Protein AF-A0A7R9MSW9-F1 (afdb_monomer)

InterPro domains:
  IPR004240 Nonaspanin (TM9SF) [PF02990] (6-123)
  IPR004240 Nonaspanin (TM9SF) [PTHR10766] (3-123)

Foldseek 3Di:
DDDDDDDDPVCVVVVHDADDPQDDDDPPDDDDKFFRDKDWDAPVVLVVLLVQQVVQHKDWDDDPNDIDIDTQWYADPVVRWTWGQQEWEWDWDDDDRDTDDIYTDGDDIDTRDHRDMGTHIYD

Organism: NCBI:txid334625

Solvent-accessible surface area (backbone atoms only — not comparable to full-atom values): 7652 Å² total; per-residue (Å²): 133,88,80,77,82,75,81,48,78,65,34,72,73,70,77,49,84,89,72,86,84,64,73,89,81,56,91,97,56,90,58,68,84,38,77,62,52,73,47,72,22,46,73,68,56,44,51,53,51,48,49,37,29,75,69,67,38,66,49,78,48,69,61,95,88,43,78,42,67,46,65,51,34,42,68,44,81,90,79,72,44,47,28,32,48,32,30,42,39,57,51,74,41,68,61,94,95,39,81,76,45,73,46,72,45,78,37,63,78,44,75,73,52,86,74,40,75,45,64,31,32,36,55

Mean predicted aligned error: 7.53 Å

Nearest PDB structures (foldseek):
  1yfb-assembly1_A  TM=3.339E-01  e=9.941E+00  Bacillus subtilis
  5k94-assembly2_B  TM=2.962E-01  e=9.941E+00  Escherichia coli O157:H7

Secondary structure (DSSP, 8-state):
--------HHHHHHT--PPP------TT----SEEEEEEE--HHHHHHHHHHHHTT-EEEEEETTEEEEEE-EEEETTTTEEEEEEEEEEEEEEETTEEEEEEEEEEEEEE--TT-EEEEEE-

pLDDT: mean 86.51, std 15.63, range [33.19, 97.69]

Structure (mmCIF, N/CA/C/O backbone):
data_AF-A0A7R9MSW9-F1
#
_entry.id   AF-A0A7R9MSW9-F1
#
loop_
_atom_site.group_PDB
_atom_site.id
_atom_site.type_symbol
_atom_site.label_atom_id
_atom_site.label_alt_id
_atom_site.label_comp_id
_atom_site.label_asym_id
_atom_site.label_entity_id
_atom_site.label_seq_id
_atom_site.pdbx_PDB_ins_code
_atom_site.Cartn_x
_atom_site.Cartn_y
_atom_site.Cartn_z
_atom_site.occupancy
_atom_site.B_iso_or_equiv
_atom_site.auth_seq_id
_atom_site.auth_comp_id
_atom_site.auth_asym_id
_atom_site.auth_atom_id
_atom_site.pdbx_PDB_model_num
ATOM 1 N N . GLY A 1 1 ? 5.118 -28.487 -1.079 1.00 33.19 1 GLY A N 1
ATOM 2 C CA . GLY A 1 1 ? 6.528 -28.590 -0.671 1.00 33.19 1 GLY A CA 1
ATOM 3 C C . GLY A 1 1 ? 6.976 -27.193 -0.354 1.00 33.19 1 GLY A C 1
ATOM 4 O O . GLY A 1 1 ? 6.828 -26.341 -1.216 1.00 33.19 1 GLY A O 1
ATOM 5 N N . ILE A 1 2 ? 7.362 -26.937 0.889 1.00 37.25 2 ILE A N 1
ATOM 6 C CA . ILE A 1 2 ? 7.691 -25.593 1.362 1.00 37.25 2 ILE A CA 1
ATOM 7 C C . ILE A 1 2 ? 9.124 -25.327 0.898 1.00 37.25 2 ILE A C 1
ATOM 9 O O . ILE A 1 2 ? 10.046 -26.024 1.316 1.00 37.25 2 ILE A O 1
ATOM 13 N N . SER A 1 3 ? 9.284 -24.417 -0.059 1.00 35.69 3 SER A N 1
ATOM 14 C CA . SER A 1 3 ? 10.600 -23.978 -0.515 1.00 35.69 3 SER A CA 1
ATOM 15 C C . SER A 1 3 ? 11.166 -23.071 0.567 1.00 35.69 3 SER A C 1
ATOM 17 O O . SER A 1 3 ? 10.627 -21.996 0.804 1.00 35.69 3 SER A O 1
ATOM 19 N N . HIS A 1 4 ? 12.202 -23.531 1.258 1.00 40.31 4 HIS A N 1
ATOM 20 C CA . HIS A 1 4 ? 12.918 -22.725 2.237 1.00 40.31 4 HIS A CA 1
ATOM 21 C C . HIS A 1 4 ? 13.703 -21.638 1.495 1.00 40.31 4 HIS A C 1
ATOM 23 O O . HIS A 1 4 ? 14.590 -21.956 0.700 1.00 40.31 4 HIS A O 1
ATOM 29 N N . TYR A 1 5 ? 13.339 -20.376 1.728 1.00 52.81 5 TYR A N 1
ATOM 30 C CA . TYR A 1 5 ? 14.139 -19.211 1.358 1.00 52.81 5 TYR A CA 1
ATOM 31 C C . TYR A 1 5 ? 15.498 -19.341 2.057 1.00 52.81 5 TYR A C 1
ATOM 33 O O . TYR A 1 5 ? 15.555 -19.622 3.254 1.00 52.81 5 TYR A O 1
ATOM 41 N N . HIS A 1 6 ? 16.586 -19.276 1.293 1.00 49.53 6 HIS A N 1
ATOM 42 C CA . HIS A 1 6 ? 17.932 -19.341 1.848 1.00 49.53 6 HIS A CA 1
ATOM 43 C C . HIS A 1 6 ? 18.411 -17.905 1.997 1.00 49.53 6 HIS A C 1
ATOM 45 O O . HIS A 1 6 ? 18.717 -17.265 0.992 1.00 49.53 6 HIS A O 1
ATOM 51 N N . GLU A 1 7 ? 18.451 -17.423 3.238 1.00 51.66 7 GLU A N 1
ATOM 52 C CA . GLU A 1 7 ? 19.126 -16.178 3.591 1.00 51.66 7 GLU A CA 1
ATOM 53 C C . GLU A 1 7 ? 20.534 -16.182 2.979 1.00 51.66 7 GLU A C 1
ATOM 55 O O . GLU A 1 7 ? 21.317 -17.132 3.116 1.00 51.66 7 GLU A O 1
ATOM 60 N N . THR A 1 8 ? 20.864 -15.121 2.260 1.00 58.31 8 THR A N 1
ATOM 61 C CA . THR A 1 8 ? 22.216 -14.873 1.784 1.00 58.31 8 THR A CA 1
ATOM 62 C C . THR A 1 8 ? 23.090 -14.423 2.958 1.00 58.31 8 THR A C 1
ATOM 64 O O . THR A 1 8 ? 22.636 -13.782 3.903 1.00 58.31 8 THR A O 1
ATOM 67 N N . LEU A 1 9 ? 24.395 -14.715 2.902 1.00 56.22 9 LEU A N 1
ATOM 68 C CA . LEU A 1 9 ? 25.352 -14.336 3.956 1.00 56.22 9 LEU A CA 1
ATOM 69 C C . LEU A 1 9 ? 25.354 -12.816 4.250 1.00 56.22 9 LEU A C 1
ATOM 71 O O . LEU A 1 9 ? 25.740 -12.401 5.338 1.00 56.22 9 LEU A O 1
ATOM 75 N N . GLY A 1 10 ? 24.925 -11.990 3.288 1.00 55.53 10 GLY A N 1
ATOM 76 C CA . GLY A 1 10 ? 24.754 -10.546 3.456 1.00 55.53 10 GLY A CA 1
ATOM 77 C C . GLY A 1 10 ? 23.557 -10.163 4.335 1.00 55.53 10 GLY A C 1
ATOM 78 O O . GLY A 1 10 ? 23.715 -9.306 5.203 1.00 55.53 10 GLY A O 1
ATOM 79 N N . GLU A 1 11 ? 22.410 -10.832 4.176 1.00 53.91 11 GLU A N 1
ATOM 80 C CA . GLU A 1 11 ? 21.190 -10.633 4.987 1.00 53.91 11 GLU A CA 1
ATOM 81 C C . GLU A 1 11 ? 21.444 -10.989 6.461 1.00 53.91 11 GLU A C 1
ATOM 83 O O . GLU A 1 11 ? 21.182 -10.189 7.365 1.00 53.91 11 GLU A O 1
ATOM 88 N N . ALA A 1 12 ? 22.103 -12.131 6.696 1.00 54.41 12 ALA A N 1
ATOM 89 C CA . ALA A 1 12 ? 22.467 -12.603 8.034 1.00 54.41 12 ALA A CA 1
ATOM 90 C C . ALA A 1 12 ? 23.440 -11.664 8.778 1.00 54.41 12 ALA A C 1
ATOM 92 O O . ALA A 1 12 ? 23.403 -11.572 10.005 1.00 54.41 12 ALA A O 1
ATOM 93 N N . LEU A 1 13 ? 24.318 -10.956 8.056 1.00 51.47 13 LEU A N 1
ATOM 94 C CA . LEU A 1 13 ? 25.278 -10.013 8.646 1.00 51.47 13 LEU A CA 1
ATOM 95 C C . LEU A 1 13 ? 24.697 -8.608 8.859 1.00 51.47 13 LEU A C 1
ATOM 97 O O . LEU A 1 13 ? 25.176 -7.887 9.734 1.00 51.47 13 LEU A O 1
ATOM 101 N N . GLN A 1 14 ? 23.685 -8.214 8.081 1.00 54.22 14 GLN A N 1
ATOM 102 C CA . GLN A 1 14 ? 22.989 -6.933 8.243 1.00 54.22 14 GLN A CA 1
ATOM 103 C C . GLN A 1 14 ? 21.837 -7.003 9.255 1.00 54.22 14 GLN A C 1
ATOM 105 O O . GLN A 1 14 ? 21.395 -5.958 9.730 1.00 54.22 14 GLN A O 1
ATOM 110 N N . GLY A 1 15 ? 21.384 -8.210 9.617 1.00 52.84 15 GLY A N 1
ATOM 111 C CA . GLY A 1 15 ? 20.227 -8.407 10.493 1.00 52.84 15 GLY A CA 1
ATOM 112 C C . GLY A 1 15 ? 18.912 -8.025 9.812 1.00 52.84 15 GLY A C 1
ATOM 113 O O . GLY A 1 15 ? 17.996 -7.554 10.483 1.00 52.84 15 GLY A O 1
ATOM 114 N N . VAL A 1 16 ? 18.848 -8.170 8.486 1.00 57.31 16 VAL A N 1
ATOM 115 C CA . VAL A 1 16 ? 17.685 -7.831 7.660 1.00 57.31 16 VAL A CA 1
ATOM 116 C C . VAL A 1 16 ? 17.220 -9.100 6.958 1.00 57.31 16 VAL A C 1
ATOM 118 O O . VAL A 1 16 ? 17.991 -9.700 6.217 1.00 57.31 16 VAL A O 1
ATOM 121 N N . GLU A 1 17 ? 15.969 -9.492 7.184 1.00 62.62 17 GLU A N 1
ATOM 122 C CA . GLU A 1 17 ? 15.289 -10.559 6.445 1.00 62.62 17 GLU A CA 1
ATOM 123 C C . GLU A 1 17 ? 14.453 -9.903 5.336 1.00 62.62 17 GLU A C 1
ATOM 125 O O . GLU A 1 17 ? 13.553 -9.105 5.621 1.00 62.62 17 GLU A O 1
ATOM 130 N N . LEU A 1 18 ? 14.797 -10.150 4.066 1.00 63.97 18 LEU A N 1
ATOM 131 C CA . LEU A 1 18 ? 14.007 -9.659 2.938 1.00 63.97 18 LEU A CA 1
ATOM 132 C C . LEU A 1 18 ? 12.821 -10.593 2.706 1.00 63.97 18 LEU A C 1
ATOM 134 O O . LEU A 1 18 ? 12.983 -11.767 2.385 1.00 63.97 18 LEU A O 1
ATOM 138 N N . GLU A 1 19 ? 11.622 -10.035 2.818 1.00 72.12 19 GLU A N 1
ATOM 139 C CA . GLU A 1 19 ? 10.375 -10.747 2.569 1.00 72.12 19 GLU A CA 1
ATOM 140 C C . GLU A 1 19 ? 9.828 -10.439 1.176 1.00 72.12 19 GLU A C 1
ATOM 142 O O . GLU A 1 19 ? 9.905 -9.309 0.676 1.00 72.12 19 GLU A O 1
ATOM 147 N N . PHE A 1 20 ? 9.227 -11.446 0.542 1.00 77.81 20 PHE A N 1
ATOM 148 C CA . PHE A 1 20 ? 8.601 -11.255 -0.760 1.00 77.81 20 PHE A CA 1
ATOM 149 C C . PHE A 1 20 ? 7.374 -10.343 -0.627 1.00 77.81 20 PHE A C 1
ATOM 151 O O . PHE A 1 20 ? 6.420 -10.659 0.081 1.00 77.81 20 PHE A O 1
ATOM 158 N N . SER A 1 21 ? 7.367 -9.222 -1.353 1.00 78.44 21 SER A N 1
ATOM 159 C CA . SER A 1 21 ? 6.325 -8.188 -1.237 1.00 78.44 21 SER A CA 1
ATOM 160 C C . SER A 1 21 ? 4.930 -8.638 -1.692 1.00 78.44 21 SER A C 1
ATOM 162 O O . SER A 1 21 ? 3.938 -7.980 -1.379 1.00 78.44 21 SER A O 1
ATOM 164 N N . GLY A 1 22 ? 4.837 -9.732 -2.457 1.00 82.50 22 GLY A N 1
ATOM 165 C CA . GLY A 1 22 ? 3.595 -10.187 -3.086 1.00 82.50 22 GLY A CA 1
ATOM 166 C C . GLY A 1 22 ? 3.244 -9.444 -4.379 1.00 82.50 22 GLY A C 1
ATOM 167 O O . GLY A 1 22 ? 2.255 -9.793 -5.022 1.00 82.50 22 GLY A O 1
ATOM 168 N N . LEU A 1 23 ? 4.037 -8.442 -4.775 1.00 85.81 23 LEU A N 1
ATOM 169 C CA . LEU A 1 23 ? 3.827 -7.671 -6.000 1.00 85.81 23 LEU A CA 1
ATOM 170 C C . LEU A 1 23 ? 4.447 -8.407 -7.189 1.00 85.81 23 LEU A C 1
ATOM 172 O O . LEU A 1 23 ? 5.646 -8.682 -7.198 1.00 85.81 23 LEU A O 1
ATOM 176 N N . ASN A 1 24 ? 3.642 -8.700 -8.209 1.00 85.62 24 ASN A N 1
ATOM 177 C CA . ASN A 1 24 ? 4.134 -9.289 -9.450 1.00 85.62 24 ASN A CA 1
ATOM 178 C C . ASN A 1 24 ? 4.414 -8.176 -10.465 1.00 85.62 24 ASN A C 1
ATOM 180 O O . ASN A 1 24 ? 3.486 -7.671 -11.104 1.00 85.62 24 ASN A O 1
ATOM 184 N N . ILE A 1 25 ? 5.676 -7.759 -10.559 1.00 85.81 25 ILE A N 1
ATOM 185 C CA . ILE A 1 25 ? 6.120 -6.663 -11.425 1.00 85.81 25 ILE A CA 1
ATOM 186 C C . ILE A 1 25 ? 7.070 -7.228 -12.481 1.00 85.81 25 ILE A C 1
ATOM 188 O O . ILE A 1 25 ? 8.192 -7.623 -12.169 1.00 85.81 25 ILE A O 1
ATOM 192 N N . ASP A 1 26 ? 6.621 -7.229 -13.735 1.00 85.88 26 ASP A N 1
ATOM 193 C CA . ASP A 1 26 ? 7.426 -7.644 -14.882 1.00 85.88 26 ASP A CA 1
ATOM 194 C C . ASP A 1 26 ? 8.067 -6.426 -15.569 1.00 85.88 26 ASP A C 1
ATOM 196 O O . ASP A 1 26 ? 7.432 -5.393 -15.796 1.00 85.88 26 ASP A O 1
ATOM 200 N N . PHE A 1 27 ? 9.345 -6.537 -15.946 1.00 81.69 27 PHE A N 1
ATOM 201 C CA . PHE A 1 27 ? 10.075 -5.427 -16.562 1.00 81.69 27 PHE A CA 1
ATOM 202 C C . PHE A 1 27 ? 9.420 -4.974 -17.877 1.00 81.69 27 PHE A C 1
ATOM 204 O O . PHE A 1 27 ? 9.238 -5.770 -18.799 1.00 81.69 27 PHE A O 1
ATOM 211 N N . LYS A 1 28 ? 9.127 -3.667 -17.979 1.00 82.25 28 LYS A N 1
ATOM 212 C CA . LYS A 1 28 ? 8.436 -3.015 -19.113 1.00 82.25 28 LYS A CA 1
ATOM 213 C C . LYS A 1 28 ? 7.001 -3.498 -19.361 1.00 82.25 28 LYS A C 1
ATOM 215 O O . LYS A 1 28 ? 6.439 -3.186 -20.413 1.00 82.25 28 LYS A O 1
ATOM 220 N N . ALA A 1 29 ? 6.402 -4.231 -18.428 1.00 86.50 29 ALA A N 1
ATOM 221 C CA . ALA A 1 29 ? 4.993 -4.581 -18.490 1.00 86.50 29 ALA A CA 1
ATOM 222 C C . ALA A 1 29 ? 4.189 -3.590 -17.647 1.00 86.50 29 ALA A C 1
ATOM 224 O O . ALA A 1 29 ? 4.389 -3.487 -16.441 1.00 86.50 29 ALA A O 1
ATOM 225 N N . ASN A 1 30 ? 3.265 -2.873 -18.282 1.00 86.00 30 ASN A N 1
ATOM 226 C CA . ASN A 1 30 ? 2.311 -2.058 -17.542 1.00 86.00 30 ASN A CA 1
ATOM 227 C C . ASN A 1 30 ? 1.256 -2.970 -16.920 1.00 86.00 30 ASN A C 1
ATOM 229 O O . ASN A 1 30 ? 0.683 -3.824 -17.605 1.00 86.00 30 ASN A O 1
ATOM 233 N N . VAL A 1 31 ? 0.974 -2.744 -15.645 1.00 89.31 31 VAL A N 1
ATOM 234 C CA . VAL A 1 31 ? -0.058 -3.447 -14.890 1.00 89.31 31 VAL A CA 1
ATOM 235 C C . VAL A 1 31 ? -1.123 -2.413 -14.534 1.00 89.31 31 VAL A C 1
ATOM 237 O O . VAL A 1 31 ? -0.809 -1.295 -14.153 1.00 89.31 31 VAL A O 1
ATOM 240 N N . GLY A 1 32 ? -2.397 -2.737 -14.754 1.00 91.81 32 GLY A N 1
ATOM 241 C CA . GLY A 1 32 ? -3.480 -1.906 -14.220 1.00 91.81 32 GLY A CA 1
ATOM 242 C C . GLY A 1 32 ? -3.660 -2.182 -12.730 1.00 91.81 32 GLY A C 1
ATOM 243 O O . GLY A 1 32 ? -3.203 -3.221 -12.258 1.00 91.81 32 GLY A O 1
ATOM 244 N N . GLN A 1 33 ? -4.380 -1.318 -12.011 1.00 93.75 33 GLN A N 1
ATOM 245 C CA . GLN A 1 33 ? -4.666 -1.500 -10.584 1.00 93.75 33 GLN A CA 1
ATOM 246 C C . GLN A 1 33 ? -5.014 -2.959 -10.227 1.00 93.75 33 GLN A C 1
ATOM 248 O O . GLN A 1 33 ? -6.083 -3.472 -10.572 1.00 93.75 33 GLN A O 1
ATOM 253 N N . THR A 1 34 ? -4.101 -3.618 -9.512 1.00 94.44 34 THR A N 1
ATOM 254 C CA . THR A 1 34 ? -4.161 -5.051 -9.206 1.00 94.44 34 THR A CA 1
ATOM 255 C C . THR A 1 34 ? -4.104 -5.269 -7.694 1.00 94.44 34 THR A C 1
ATOM 257 O O . THR A 1 34 ? -3.215 -4.732 -7.032 1.00 94.44 34 THR A O 1
ATOM 260 N N . PRO A 1 35 ? -5.038 -6.037 -7.104 1.00 93.94 35 PRO A N 1
ATOM 261 C CA . PRO A 1 35 ? -4.976 -6.395 -5.693 1.00 93.94 35 PRO A CA 1
ATOM 262 C C . PRO A 1 35 ? -3.871 -7.423 -5.441 1.00 93.94 35 PRO A C 1
ATOM 264 O O . PRO A 1 35 ? -3.753 -8.397 -6.182 1.00 93.94 35 PRO A O 1
ATOM 267 N N . TYR A 1 36 ? -3.093 -7.231 -4.375 1.00 92.62 36 TYR A N 1
ATOM 268 C CA . TYR A 1 36 ? -2.022 -8.162 -3.989 1.00 92.62 36 TYR A CA 1
ATOM 269 C C . TYR A 1 36 ? -2.220 -8.765 -2.594 1.00 92.62 36 TYR A C 1
ATOM 271 O O . TYR A 1 36 ? -1.757 -9.871 -2.328 1.00 92.62 36 TYR A O 1
ATOM 279 N N . CYS A 1 37 ? -2.943 -8.083 -1.700 1.00 92.06 37 CYS A N 1
ATOM 280 C CA . CYS A 1 37 ? -3.350 -8.655 -0.424 1.00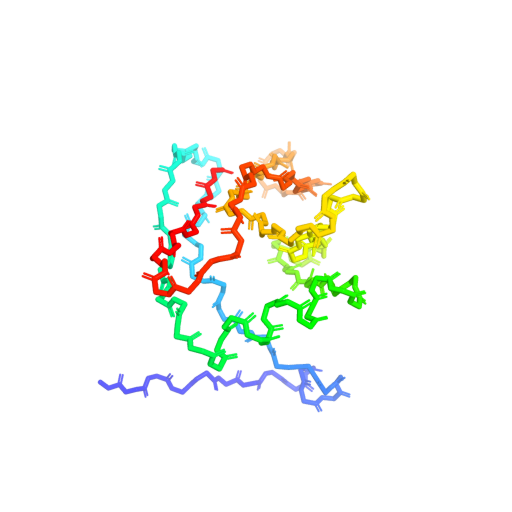 92.06 37 CYS A CA 1
ATOM 281 C C . CYS A 1 37 ? -4.642 -8.022 0.098 1.00 92.06 37 CYS A C 1
ATOM 283 O O . CYS A 1 37 ? -5.055 -6.937 -0.313 1.00 92.06 37 CYS A O 1
ATOM 285 N N . GLU A 1 38 ? -5.283 -8.712 1.035 1.00 94.69 38 GLU A N 1
ATOM 286 C CA . GLU A 1 38 ? -6.463 -8.218 1.731 1.00 94.69 38 GLU A CA 1
ATOM 287 C C . GLU A 1 38 ? -6.330 -8.473 3.229 1.00 94.69 38 GLU A C 1
ATOM 289 O O . GLU A 1 38 ? -5.847 -9.521 3.664 1.00 94.69 38 GLU A O 1
ATOM 294 N N . VAL A 1 39 ? -6.801 -7.522 4.029 1.00 95.31 39 VAL A N 1
ATOM 295 C CA . VAL A 1 39 ? -6.774 -7.606 5.485 1.00 95.31 39 VAL A CA 1
ATOM 296 C C . VAL A 1 39 ? -8.155 -7.300 6.046 1.00 95.31 39 VAL A C 1
ATOM 298 O O . VAL A 1 39 ? -8.766 -6.278 5.743 1.00 95.31 39 VAL A O 1
ATOM 301 N N . GLN A 1 40 ? -8.640 -8.194 6.904 1.00 96.25 40 GLN A N 1
ATOM 302 C CA . GLN A 1 40 ? -9.806 -7.946 7.740 1.00 96.25 40 GLN A CA 1
ATOM 303 C C . GLN A 1 40 ? -9.357 -7.235 9.021 1.00 96.25 40 GLN A C 1
ATOM 305 O O . GLN A 1 40 ? -8.535 -7.773 9.766 1.00 96.25 40 GLN A O 1
ATOM 310 N N . LEU A 1 41 ? -9.910 -6.052 9.289 1.00 95.69 41 LEU A N 1
ATOM 311 C CA . LEU A 1 41 ? -9.640 -5.286 10.503 1.00 95.69 41 LEU A CA 1
ATOM 312 C C . LEU A 1 41 ? -10.435 -5.847 11.684 1.00 95.69 41 LEU A C 1
ATOM 314 O O . LEU A 1 41 ? -11.520 -5.366 12.014 1.00 95.69 41 LEU A O 1
ATOM 318 N N . ASN A 1 42 ? -9.893 -6.886 12.315 1.00 95.88 42 ASN A N 1
ATOM 319 C CA . ASN A 1 42 ? -10.292 -7.239 13.674 1.00 95.88 42 ASN A CA 1
ATOM 320 C C . ASN A 1 42 ? -9.764 -6.183 14.669 1.00 95.88 42 ASN A C 1
ATOM 322 O O . ASN A 1 42 ? -9.034 -5.265 14.295 1.00 95.88 42 ASN A O 1
ATOM 326 N N . GLU A 1 43 ? -10.156 -6.296 15.936 1.00 96.62 43 GLU A N 1
ATOM 327 C CA . GLU A 1 43 ? -9.787 -5.322 16.969 1.00 96.62 43 GLU A CA 1
ATOM 328 C C . GLU A 1 43 ? -8.267 -5.174 17.132 1.00 96.62 43 GLU A C 1
ATOM 330 O O . GLU A 1 43 ? -7.765 -4.054 17.163 1.00 96.62 43 GLU A O 1
ATOM 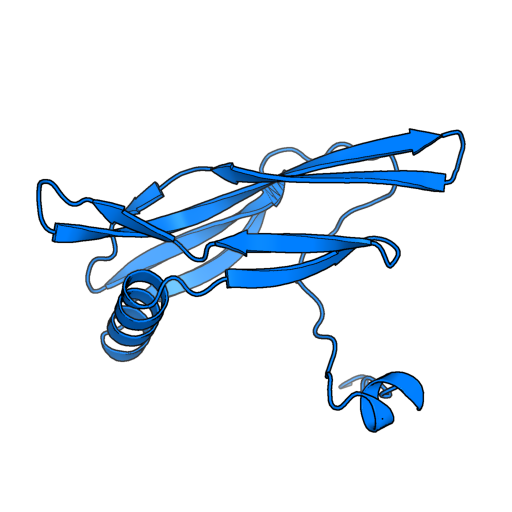335 N N . GLU A 1 44 ? -7.538 -6.289 17.144 1.00 97.00 44 GLU A N 1
ATOM 336 C CA . GLU A 1 44 ? -6.076 -6.324 17.261 1.00 97.00 44 GLU A CA 1
ATOM 337 C C . GLU A 1 44 ? -5.391 -5.574 16.107 1.00 97.00 44 GLU A C 1
ATOM 339 O O . GLU A 1 44 ? -4.715 -4.572 16.339 1.00 97.00 44 GLU A O 1
ATOM 344 N N . LYS A 1 45 ? -5.656 -5.969 14.854 1.00 96.69 45 LYS A N 1
ATOM 345 C CA . LYS A 1 45 ? -5.060 -5.335 13.666 1.00 96.69 45 LYS A CA 1
ATOM 346 C C . LYS A 1 45 ? -5.453 -3.873 13.528 1.00 96.69 45 LYS A C 1
ATOM 348 O O . LYS A 1 45 ? -4.661 -3.057 13.065 1.00 96.69 45 LYS A O 1
ATOM 353 N N . LEU A 1 46 ? -6.681 -3.524 13.912 1.00 97.31 46 LEU A N 1
ATOM 354 C CA . LEU A 1 46 ? -7.120 -2.134 13.926 1.00 97.31 46 LEU A CA 1
ATOM 355 C C . LEU A 1 46 ? -6.239 -1.300 14.866 1.00 97.31 46 LEU A C 1
ATOM 357 O O . LEU A 1 46 ? -5.795 -0.224 14.469 1.00 97.31 46 LEU A O 1
ATOM 361 N N . GLN A 1 47 ? -5.963 -1.787 16.080 1.00 97.44 47 GLN A N 1
ATOM 362 C CA . GLN A 1 47 ? -5.088 -1.083 17.020 1.00 97.44 47 GLN A CA 1
ATOM 363 C C . GLN A 1 47 ? -3.642 -1.015 16.526 1.00 97.44 47 GLN A C 1
ATOM 365 O O . GLN A 1 47 ? -3.023 0.040 16.653 1.00 97.44 47 GLN A O 1
ATOM 370 N N . GLU A 1 48 ? -3.123 -2.082 15.914 1.00 97.69 48 GLU A N 1
ATOM 371 C CA . GLU A 1 48 ? -1.781 -2.083 15.315 1.00 97.69 48 GLU A CA 1
ATOM 372 C C . GLU A 1 48 ? -1.650 -1.027 14.214 1.00 97.69 48 GLU A C 1
ATOM 374 O O . GLU A 1 48 ? -0.717 -0.224 14.236 1.00 97.69 48 GLU A O 1
ATOM 379 N N . PHE A 1 49 ? -2.613 -0.957 13.289 1.00 97.31 49 PHE A N 1
ATOM 380 C CA . PHE A 1 49 ? -2.596 0.062 12.243 1.00 97.31 49 PHE A CA 1
ATOM 381 C C . PHE A 1 49 ? -2.770 1.47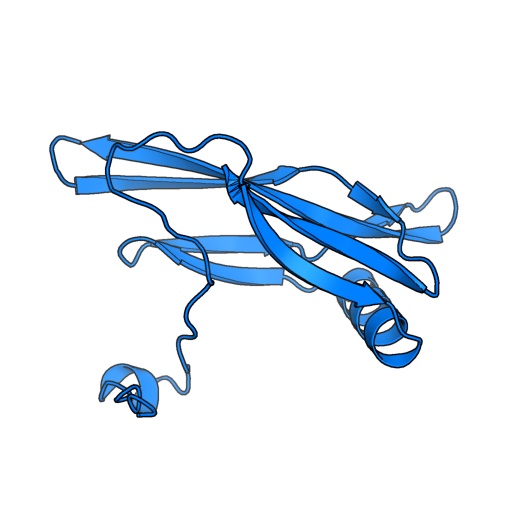2 12.804 1.00 97.31 49 PHE A C 1
ATOM 383 O O . PHE A 1 49 ? -2.050 2.376 12.390 1.00 97.31 49 PHE A O 1
ATOM 390 N N . ILE A 1 50 ? -3.669 1.678 13.772 1.00 97.12 50 ILE A N 1
ATOM 391 C CA . ILE A 1 50 ? -3.812 2.980 14.440 1.00 97.12 50 ILE A CA 1
ATOM 392 C C . ILE A 1 50 ? -2.491 3.382 15.101 1.00 97.12 50 ILE A C 1
ATOM 394 O O . ILE A 1 50 ? -2.071 4.531 14.982 1.00 97.12 50 ILE A O 1
ATOM 398 N N . TYR A 1 51 ? -1.828 2.454 15.789 1.00 97.19 51 TYR A N 1
ATOM 399 C CA . TYR A 1 51 ? -0.539 2.699 16.421 1.00 97.19 51 TYR A CA 1
ATOM 400 C C . TYR A 1 51 ? 0.535 3.053 15.386 1.00 97.19 51 TYR A C 1
ATOM 402 O O . TYR A 1 51 ? 1.223 4.060 15.553 1.00 97.19 51 TYR A O 1
ATOM 410 N N . ALA A 1 52 ? 0.640 2.292 14.297 1.00 97.44 52 ALA A N 1
ATOM 411 C CA . ALA A 1 52 ? 1.590 2.557 13.219 1.00 97.44 52 ALA A CA 1
ATOM 412 C C . ALA A 1 52 ? 1.374 3.948 12.598 1.00 97.44 52 ALA A C 1
ATOM 414 O O . ALA A 1 52 ? 2.325 4.712 12.439 1.00 97.44 52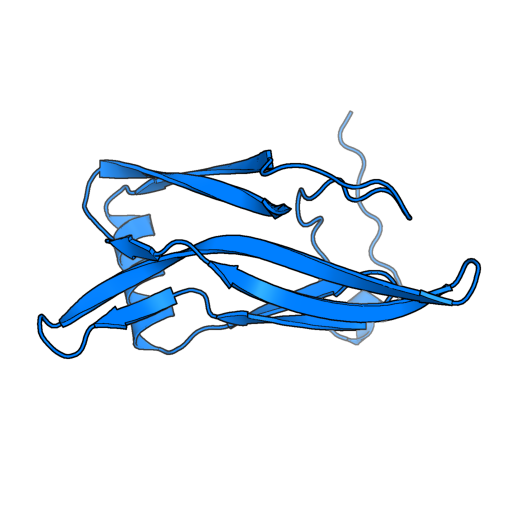 ALA A O 1
ATOM 415 N N . VAL A 1 53 ? 0.119 4.313 12.318 1.00 96.88 53 VAL A N 1
ATOM 416 C CA . VAL A 1 53 ? -0.234 5.628 11.762 1.00 96.88 53 VAL A CA 1
ATOM 417 C C . VAL A 1 53 ? 0.076 6.753 12.752 1.00 96.88 53 VAL A C 1
ATOM 419 O O . VAL A 1 53 ? 0.711 7.736 12.378 1.00 96.88 53 VAL A O 1
ATOM 422 N N . LYS A 1 54 ? -0.296 6.600 14.030 1.00 95.62 54 LYS A N 1
ATOM 423 C CA . LYS A 1 54 ? -0.012 7.589 15.088 1.00 95.62 54 LYS A CA 1
ATOM 424 C C . LYS A 1 54 ? 1.475 7.865 15.278 1.00 95.62 54 LYS A C 1
ATOM 426 O O . LYS A 1 54 ? 1.842 8.979 15.636 1.00 95.62 54 LYS A O 1
ATOM 431 N N . ASN A 1 55 ? 2.310 6.848 15.092 1.00 96.00 55 ASN A N 1
ATOM 432 C CA . ASN A 1 55 ? 3.755 6.946 15.275 1.00 96.00 55 ASN A CA 1
ATOM 433 C C . ASN A 1 55 ? 4.505 7.166 13.951 1.00 96.00 55 ASN A C 1
ATOM 435 O O . ASN A 1 55 ? 5.725 7.028 13.928 1.00 96.00 55 ASN A O 1
ATOM 439 N N . TYR A 1 56 ? 3.800 7.519 12.869 1.00 94.56 56 TYR A N 1
ATOM 440 C CA . TYR A 1 56 ? 4.381 7.840 11.560 1.00 94.56 56 TYR A CA 1
ATOM 441 C C . TYR A 1 56 ? 5.275 6.726 11.001 1.00 94.56 56 TYR A C 1
ATOM 443 O O . TYR A 1 56 ? 6.352 6.978 10.454 1.00 94.56 56 TYR A O 1
ATOM 451 N N . TYR A 1 57 ? 4.835 5.476 11.155 1.00 96.25 57 TYR A N 1
ATOM 452 C CA . TYR A 1 57 ? 5.575 4.333 10.643 1.00 96.25 57 TYR A CA 1
ATOM 453 C C . TYR A 1 57 ? 5.633 4.383 9.116 1.00 96.25 57 TYR A C 1
ATOM 455 O O . TYR A 1 57 ? 4.654 4.691 8.424 1.00 96.25 57 TYR A O 1
ATOM 463 N N . TRP A 1 58 ? 6.801 4.029 8.601 1.00 94.38 58 TRP A N 1
ATOM 464 C CA . TRP A 1 58 ? 7.073 3.847 7.187 1.00 94.38 58 TRP A CA 1
ATOM 465 C C . TRP A 1 58 ? 7.665 2.459 6.968 1.00 94.38 58 TRP A C 1
ATOM 467 O O . TRP A 1 58 ? 8.242 1.861 7.875 1.00 94.38 58 TRP A O 1
ATOM 477 N N . TYR A 1 59 ? 7.490 1.941 5.761 1.00 91.50 59 TYR A N 1
ATOM 478 C CA . TYR A 1 59 ? 8.064 0.679 5.323 1.00 91.50 59 TYR A CA 1
ATOM 479 C C . TYR A 1 59 ? 9.075 0.936 4.209 1.00 91.50 59 TYR A C 1
ATOM 481 O O . TYR A 1 59 ? 8.961 1.904 3.451 1.00 91.50 59 TYR A O 1
ATOM 489 N N . GLN A 1 60 ? 10.060 0.050 4.122 1.00 90.56 60 GLN A N 1
ATOM 490 C CA . GLN A 1 60 ? 11.038 0.015 3.046 1.00 90.56 60 GLN A CA 1
ATOM 491 C C . GLN A 1 60 ? 10.728 -1.161 2.128 1.00 90.56 60 GLN A C 1
ATOM 493 O O . GLN A 1 60 ? 10.415 -2.249 2.605 1.00 90.56 60 GLN A O 1
ATOM 498 N N . MET A 1 61 ? 10.830 -0.955 0.821 1.00 89.75 61 MET A N 1
ATOM 499 C CA . MET A 1 61 ? 10.835 -2.034 -0.167 1.00 89.75 61 MET A CA 1
ATOM 500 C C . MET A 1 61 ? 12.031 -1.845 -1.095 1.00 89.75 61 MET A C 1
ATOM 502 O O . MET A 1 61 ? 12.624 -0.767 -1.138 1.00 89.75 61 MET A O 1
ATOM 506 N N . TYR A 1 62 ? 12.363 -2.886 -1.846 1.00 88.50 62 TYR A N 1
ATOM 507 C CA . TYR A 1 62 ? 13.417 -2.849 -2.849 1.00 88.50 62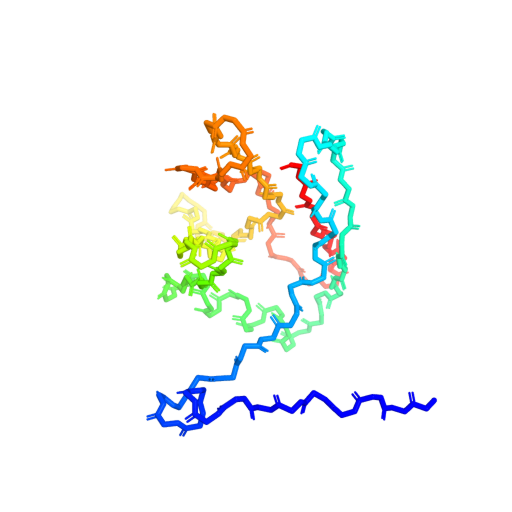 TYR A CA 1
ATOM 508 C C . TYR A 1 62 ? 12.859 -3.299 -4.195 1.00 88.50 62 TYR A C 1
ATOM 510 O O . TYR A 1 62 ? 12.115 -4.278 -4.265 1.00 88.50 62 TYR A O 1
ATOM 518 N N . ILE A 1 63 ? 13.221 -2.586 -5.259 1.00 88.06 63 ILE A N 1
ATOM 519 C CA . ILE A 1 63 ? 12.976 -2.988 -6.648 1.00 88.06 63 ILE A CA 1
ATOM 520 C C . ILE A 1 63 ? 14.309 -2.865 -7.382 1.00 88.06 63 ILE A C 1
ATOM 522 O O . ILE A 1 63 ? 14.828 -1.760 -7.498 1.00 88.06 63 ILE A O 1
ATOM 526 N N . ASP A 1 64 ? 14.862 -3.988 -7.851 1.00 86.06 64 ASP A N 1
ATOM 527 C CA . ASP A 1 64 ? 16.180 -4.039 -8.516 1.00 86.06 64 ASP A CA 1
ATOM 528 C C . ASP A 1 64 ? 17.273 -3.316 -7.698 1.00 86.06 64 ASP A C 1
ATOM 530 O O . ASP A 1 64 ? 17.909 -2.374 -8.162 1.00 86.06 64 ASP A O 1
ATOM 534 N N . ASP A 1 65 ? 17.406 -3.699 -6.421 1.00 85.81 65 ASP A N 1
ATOM 535 C CA . ASP A 1 65 ? 18.313 -3.116 -5.414 1.00 85.81 65 ASP A CA 1
ATOM 536 C C . ASP A 1 65 ? 18.087 -1.630 -5.068 1.00 85.81 65 ASP A C 1
ATOM 538 O O . ASP A 1 65 ? 18.761 -1.089 -4.185 1.00 85.81 65 ASP A O 1
ATOM 542 N N . MET A 1 66 ? 17.110 -0.957 -5.684 1.00 88.62 66 MET A N 1
ATOM 543 C CA . MET A 1 66 ? 16.775 0.423 -5.343 1.00 88.62 66 MET A CA 1
ATOM 544 C C . MET A 1 66 ? 15.791 0.479 -4.174 1.00 88.62 66 MET A C 1
ATOM 546 O O . MET A 1 66 ? 14.689 -0.073 -4.275 1.00 88.62 66 MET A O 1
ATOM 550 N N . PRO A 1 67 ? 16.156 1.151 -3.067 1.00 90.75 67 PRO A N 1
ATOM 551 C CA . PRO A 1 67 ? 15.274 1.294 -1.926 1.00 90.75 67 PRO A CA 1
ATOM 552 C C . PRO A 1 67 ? 14.176 2.315 -2.220 1.00 90.75 67 PRO A C 1
ATOM 554 O O . PRO A 1 67 ? 14.435 3.422 -2.690 1.00 90.75 67 PRO A O 1
ATOM 557 N N . ILE A 1 68 ? 12.952 1.950 -1.867 1.00 92.69 68 ILE A N 1
ATOM 558 C CA . ILE A 1 68 ? 11.781 2.819 -1.893 1.00 92.69 68 ILE A CA 1
ATOM 559 C C . ILE A 1 68 ? 11.113 2.821 -0.526 1.00 92.69 68 ILE A C 1
ATOM 561 O O . ILE A 1 68 ? 11.106 1.818 0.190 1.00 92.69 68 ILE A O 1
ATOM 565 N N . TRP A 1 69 ? 10.532 3.962 -0.174 1.00 93.19 69 TRP A N 1
ATOM 566 C CA . TRP A 1 69 ? 9.927 4.192 1.130 1.00 93.19 69 TRP A CA 1
ATOM 567 C C . TRP A 1 69 ? 8.481 4.619 0.975 1.00 93.19 69 TRP A C 1
ATOM 569 O O . TRP A 1 69 ? 8.164 5.466 0.142 1.00 93.19 69 TRP A O 1
ATOM 579 N N . GLY A 1 70 ? 7.605 4.054 1.799 1.00 93.56 70 GLY A N 1
ATOM 580 C CA . GLY A 1 70 ? 6.206 4.449 1.844 1.00 93.56 70 GLY A CA 1
ATOM 581 C C . GLY A 1 70 ? 5.719 4.600 3.273 1.00 93.56 70 GLY A C 1
ATOM 582 O O . GLY A 1 70 ? 6.100 3.843 4.163 1.00 93.56 70 GLY A O 1
ATOM 583 N N . ILE A 1 71 ? 4.857 5.585 3.496 1.00 94.62 71 ILE A N 1
ATOM 584 C CA . ILE A 1 71 ? 4.179 5.769 4.778 1.00 94.62 71 ILE A CA 1
ATOM 585 C C . ILE A 1 71 ? 3.011 4.787 4.894 1.00 94.62 71 ILE A C 1
ATOM 587 O O . ILE A 1 71 ? 2.330 4.494 3.910 1.00 94.62 71 ILE A O 1
ATOM 591 N N . VAL A 1 72 ? 2.773 4.260 6.095 1.00 96.00 72 VAL A N 1
ATOM 592 C CA . VAL A 1 72 ? 1.675 3.305 6.338 1.00 96.00 72 VAL A CA 1
ATOM 593 C C . VAL A 1 72 ? 0.308 3.978 6.172 1.00 96.00 72 VAL A C 1
ATOM 595 O O . VAL A 1 72 ? -0.636 3.393 5.640 1.00 96.00 72 VAL A O 1
ATOM 598 N N . GLY A 1 73 ? 0.201 5.230 6.601 1.00 96.44 73 GLY A N 1
ATOM 599 C CA . GLY A 1 73 ? -1.049 5.967 6.613 1.00 96.44 73 GLY A CA 1
ATOM 600 C C . GLY A 1 73 ? -0.856 7.388 7.109 1.00 96.44 73 GLY A C 1
ATOM 601 O O . GLY A 1 73 ? 0.267 7.884 7.177 1.00 96.44 73 GLY A O 1
ATOM 602 N N . GLU A 1 74 ? -1.954 8.037 7.462 1.00 95.25 74 GLU A N 1
ATOM 603 C CA . GLU A 1 74 ? -1.953 9.415 7.946 1.00 95.25 74 GLU A CA 1
ATOM 604 C C . GLU A 1 74 ? -3.078 9.675 8.953 1.00 95.25 74 GLU A C 1
ATOM 606 O O . GLU A 1 74 ? -4.093 8.969 8.996 1.00 95.25 74 GLU A O 1
ATOM 611 N N . VAL A 1 75 ? -2.869 10.703 9.772 1.00 95.19 75 VAL A N 1
ATOM 612 C CA . VAL A 1 75 ? -3.861 11.226 10.710 1.00 95.19 75 VAL A CA 1
ATOM 613 C C . VAL A 1 75 ? -4.542 12.425 10.056 1.00 95.19 75 VAL A C 1
ATOM 615 O O . VAL A 1 75 ? -3.859 13.336 9.593 1.00 95.19 75 VAL A O 1
ATOM 618 N N . ASP A 1 76 ? -5.873 12.447 10.040 1.00 93.31 76 ASP A N 1
ATOM 619 C CA . ASP A 1 76 ? -6.623 13.667 9.738 1.00 93.31 76 ASP A CA 1
ATOM 620 C C . ASP A 1 76 ? -6.766 14.476 11.026 1.00 93.31 76 ASP A C 1
ATOM 622 O O . ASP A 1 76 ? -7.471 14.085 11.957 1.00 93.31 76 ASP A O 1
ATOM 626 N N . GLU A 1 77 ? -6.060 15.600 11.100 1.00 88.56 77 GLU A N 1
ATOM 627 C CA . GLU A 1 77 ? -6.032 16.451 12.292 1.00 88.56 77 GLU A CA 1
ATOM 628 C C . GLU A 1 77 ? -7.385 17.120 12.581 1.00 88.56 77 GLU A C 1
ATOM 630 O O . GLU A 1 77 ? -7.634 17.520 13.719 1.00 88.56 77 GLU A O 1
ATOM 635 N N . ASN A 1 78 ? -8.279 17.222 11.588 1.00 90.94 78 ASN A N 1
ATOM 636 C CA . ASN A 1 78 ? -9.560 17.911 11.755 1.00 90.94 78 ASN A CA 1
ATOM 637 C C . ASN A 1 78 ? -10.543 17.110 12.613 1.00 90.94 78 ASN A C 1
ATOM 639 O O . ASN A 1 78 ? -11.279 17.686 13.415 1.00 90.94 78 ASN A O 1
ATOM 643 N N . ASP A 1 79 ? -10.573 15.788 12.432 1.00 90.81 79 ASP A N 1
ATOM 644 C CA . ASP A 1 79 ? -11.489 14.887 13.137 1.00 90.81 79 ASP A CA 1
ATOM 645 C C . ASP A 1 79 ? -10.764 13.799 13.955 1.00 90.81 79 ASP A C 1
ATOM 647 O O . ASP A 1 79 ? -11.414 12.940 14.555 1.00 90.81 79 ASP A O 1
ATOM 651 N N . ASN A 1 80 ? -9.428 13.865 14.022 1.00 89.44 80 ASN A N 1
ATOM 652 C CA . ASN A 1 80 ? -8.538 12.911 14.687 1.00 89.44 80 ASN A CA 1
ATOM 653 C C . ASN A 1 80 ? -8.759 11.457 14.222 1.00 89.44 80 ASN A C 1
ATOM 655 O O . ASN A 1 80 ? -8.623 10.509 15.005 1.00 89.44 80 ASN A O 1
ATOM 659 N N . SER A 1 81 ? -9.132 11.278 12.952 1.00 95.06 81 SER A N 1
ATOM 660 C CA . SER A 1 81 ? -9.297 9.966 12.329 1.00 95.06 81 SER A CA 1
ATOM 661 C C . SER A 1 81 ? -7.992 9.438 11.750 1.00 95.06 81 SER A C 1
ATOM 663 O O . SER A 1 81 ? -7.118 10.189 11.326 1.00 95.06 81 SER A O 1
ATOM 665 N N . TYR A 1 82 ? -7.895 8.113 11.676 1.00 97.00 82 TYR A N 1
ATOM 666 C CA . TYR A 1 82 ? -6.734 7.408 11.142 1.00 97.00 82 TYR A CA 1
ATOM 667 C C . TYR A 1 82 ? -7.073 6.777 9.794 1.00 97.00 82 TYR A C 1
ATOM 669 O O . TYR A 1 82 ? -8.109 6.117 9.652 1.00 97.00 82 TYR A O 1
ATOM 677 N N . TYR A 1 83 ? -6.187 6.949 8.820 1.00 97.38 83 TYR A N 1
ATOM 678 C CA . TYR A 1 83 ? -6.338 6.414 7.471 1.00 97.38 83 TYR A CA 1
ATOM 679 C C . TYR A 1 83 ? -5.121 5.583 7.093 1.00 97.38 83 TYR A C 1
ATOM 681 O O . TYR A 1 83 ? -4.001 5.914 7.471 1.00 97.38 83 TYR A O 1
ATOM 689 N N . LEU A 1 84 ? -5.342 4.532 6.307 1.00 97.44 84 LEU A N 1
ATOM 690 C CA . LEU A 1 84 ? -4.282 3.797 5.623 1.00 97.44 84 LEU A CA 1
ATOM 691 C C . LEU A 1 84 ? -4.201 4.203 4.161 1.00 97.44 84 LEU A C 1
ATOM 693 O O . LEU A 1 84 ? -5.229 4.430 3.518 1.00 97.44 84 LEU A O 1
ATOM 697 N N . TRP A 1 85 ? -2.984 4.193 3.631 1.00 97.44 85 TRP A N 1
ATOM 698 C CA . TRP A 1 85 ? -2.749 4.219 2.194 1.00 97.44 85 TRP A CA 1
ATOM 699 C C . TRP A 1 85 ? -2.837 2.806 1.632 1.00 97.44 85 TRP A C 1
ATOM 701 O O . TRP A 1 85 ? -2.157 1.892 2.102 1.00 97.44 85 TRP A O 1
ATOM 711 N N . THR A 1 86 ? -3.706 2.613 0.644 1.00 96.75 86 THR A N 1
ATOM 712 C CA . THR A 1 86 ? -4.099 1.267 0.185 1.00 96.75 86 THR A CA 1
ATOM 713 C C . THR A 1 86 ? -3.794 1.006 -1.282 1.00 96.75 86 THR A C 1
ATOM 715 O O . THR A 1 86 ? -3.894 -0.136 -1.734 1.00 96.75 86 THR A O 1
ATOM 718 N N . HIS A 1 87 ? -3.370 2.030 -2.020 1.00 97.00 87 HIS A N 1
ATOM 719 C CA . HIS A 1 87 ? -2.900 1.898 -3.387 1.00 97.00 87 HIS A CA 1
ATOM 720 C C . HIS A 1 87 ? -1.446 2.365 -3.503 1.00 97.00 87 HIS A C 1
ATOM 722 O O . HIS A 1 87 ? -1.086 3.439 -3.020 1.00 97.00 87 HIS A O 1
ATOM 728 N N . LYS A 1 88 ? -0.603 1.531 -4.112 1.00 95.31 88 LYS A N 1
ATOM 729 C CA . LYS A 1 88 ? 0.796 1.838 -4.414 1.00 95.31 88 LYS A CA 1
ATOM 730 C C . LYS A 1 88 ? 0.933 2.066 -5.909 1.00 95.31 88 LYS A C 1
ATOM 732 O O . LYS A 1 88 ? 0.823 1.112 -6.667 1.00 95.31 88 LYS A O 1
ATOM 737 N N . LYS A 1 89 ? 1.207 3.296 -6.307 1.00 95.00 89 LYS A N 1
ATOM 738 C CA . LYS A 1 89 ? 1.501 3.623 -7.695 1.00 95.00 89 LYS A CA 1
ATOM 739 C C . LYS A 1 89 ? 3.009 3.704 -7.882 1.00 95.00 89 LYS A C 1
ATOM 741 O O . LYS A 1 89 ? 3.662 4.52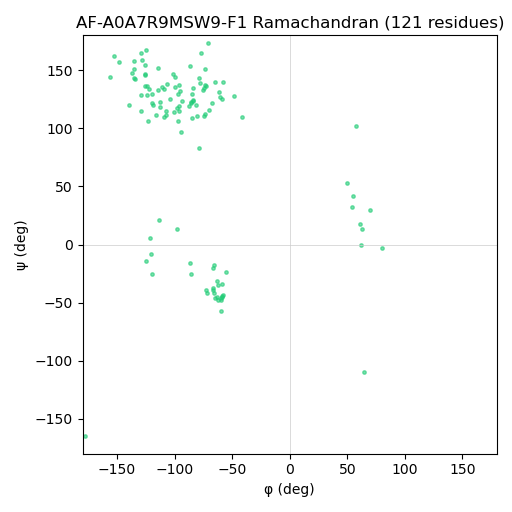1 -7.228 1.00 95.00 89 LYS A O 1
ATOM 746 N N . LEU A 1 90 ? 3.551 2.826 -8.712 1.00 93.31 90 LEU A N 1
ATOM 747 C CA . LEU A 1 90 ? 4.975 2.697 -8.980 1.00 93.31 90 LEU A CA 1
ATOM 748 C C . LEU A 1 90 ? 5.291 3.239 -10.373 1.00 93.31 90 LEU A C 1
ATOM 750 O O . LEU A 1 90 ? 4.909 2.666 -11.388 1.00 93.31 90 LEU A O 1
ATOM 754 N N . ASP A 1 91 ? 6.066 4.315 -10.421 1.00 92.75 91 ASP A N 1
ATOM 755 C CA . ASP A 1 91 ? 6.609 4.838 -11.670 1.00 92.75 91 ASP A CA 1
ATOM 756 C C . ASP A 1 91 ? 8.063 4.377 -11.804 1.00 92.75 91 ASP A C 1
ATOM 758 O O . ASP A 1 91 ? 8.927 4.757 -11.013 1.00 92.75 91 ASP A O 1
ATOM 762 N N . ILE A 1 92 ? 8.334 3.529 -12.798 1.00 92.00 92 ILE A N 1
ATOM 763 C CA . ILE A 1 92 ? 9.647 2.905 -12.999 1.00 92.00 92 ILE A CA 1
ATOM 764 C C . ILE A 1 92 ? 10.320 3.492 -14.244 1.00 92.00 92 ILE A C 1
ATOM 766 O O . ILE A 1 92 ? 9.926 3.222 -15.383 1.00 92.00 92 ILE A O 1
ATOM 770 N N . GLY A 1 93 ? 11.377 4.275 -14.031 1.00 91.62 93 GLY A N 1
ATOM 771 C CA . GLY A 1 93 ? 12.226 4.823 -15.084 1.00 91.62 93 GLY A CA 1
ATOM 772 C C . GLY A 1 93 ? 13.303 3.829 -15.521 1.00 91.62 93 GLY A C 1
ATOM 773 O O . GLY A 1 93 ? 13.990 3.225 -14.697 1.00 91.62 93 GLY A O 1
ATOM 774 N N . TYR A 1 94 ? 13.506 3.672 -16.831 1.00 92.38 94 TYR A N 1
ATOM 775 C CA . TYR A 1 94 ? 14.510 2.753 -17.376 1.00 92.38 94 TYR A CA 1
ATOM 776 C C . TYR A 1 94 ? 15.335 3.365 -18.510 1.00 92.38 94 TYR A C 1
ATOM 778 O O . TYR A 1 94 ? 14.862 4.185 -19.296 1.00 92.38 94 TYR A O 1
ATOM 786 N N . ASN A 1 95 ? 16.578 2.899 -18.636 1.00 90.62 95 ASN A N 1
ATOM 787 C CA . ASN A 1 95 ? 17.460 3.183 -19.763 1.00 90.62 95 ASN A CA 1
ATOM 788 C C . ASN A 1 95 ? 17.910 1.866 -20.411 1.00 90.62 95 ASN A C 1
ATOM 790 O O . ASN A 1 95 ? 18.717 1.112 -19.858 1.00 90.62 95 ASN A O 1
ATOM 794 N N . GLY A 1 96 ? 17.366 1.563 -21.591 1.00 90.31 96 GLY A N 1
ATOM 795 C CA . GLY A 1 96 ? 17.591 0.282 -22.254 1.00 90.31 96 GLY A CA 1
ATOM 796 C C . GLY A 1 96 ? 17.008 -0.873 -21.439 1.00 90.31 96 GLY A C 1
ATOM 797 O O . GLY A 1 96 ? 15.788 -1.008 -21.358 1.00 90.31 96 GLY A O 1
ATOM 798 N N . ASN A 1 97 ? 17.876 -1.703 -20.859 1.00 88.12 97 ASN A N 1
ATOM 799 C CA . ASN A 1 97 ? 17.508 -2.874 -20.050 1.00 88.12 97 ASN A CA 1
ATOM 800 C C . ASN A 1 97 ? 17.895 -2.718 -18.573 1.00 88.12 97 ASN A C 1
ATOM 802 O O . ASN A 1 97 ? 18.083 -3.713 -17.885 1.00 88.12 97 ASN A O 1
ATOM 806 N N . ARG A 1 98 ? 18.090 -1.481 -18.111 1.00 86.81 98 ARG A N 1
ATOM 807 C CA . ARG A 1 98 ? 18.422 -1.176 -16.719 1.00 86.81 98 ARG A CA 1
ATOM 808 C C . ARG A 1 98 ? 17.379 -0.243 -16.147 1.00 86.81 98 ARG A C 1
ATOM 810 O O . ARG A 1 98 ? 17.034 0.745 -16.804 1.00 86.81 98 ARG A O 1
ATOM 817 N N . ILE A 1 99 ? 16.913 -0.552 -14.948 1.00 89.44 99 ILE A N 1
ATOM 818 C CA . ILE A 1 99 ? 16.120 0.390 -14.176 1.00 89.44 99 ILE A CA 1
ATOM 819 C C . ILE A 1 99 ? 17.076 1.467 -13.646 1.00 89.44 99 ILE A C 1
ATOM 821 O O . ILE A 1 99 ? 18.217 1.175 -13.291 1.00 89.44 99 ILE A O 1
ATOM 825 N N . VAL A 1 100 ? 16.660 2.729 -13.716 1.00 92.06 100 VAL A N 1
ATOM 826 C CA . VAL A 1 100 ? 17.477 3.882 -13.294 1.00 92.06 100 VAL A CA 1
ATOM 827 C C . VAL A 1 100 ? 16.775 4.763 -12.268 1.00 92.06 100 VAL A C 1
ATOM 829 O O . VAL A 1 100 ? 17.431 5.611 -11.672 1.00 92.06 100 VAL A O 1
ATOM 832 N N . ASP A 1 101 ? 15.466 4.585 -12.092 1.00 90.94 101 ASP A N 1
ATOM 833 C CA . ASP A 1 101 ? 14.648 5.335 -11.149 1.00 90.94 101 ASP A CA 1
ATOM 834 C C . ASP A 1 101 ? 13.398 4.525 -10.782 1.00 90.94 101 ASP A C 1
ATOM 836 O O . ASP A 1 101 ? 12.838 3.825 -11.632 1.00 90.94 101 ASP A O 1
ATOM 840 N N . VAL A 1 102 ? 12.966 4.622 -9.526 1.00 92.56 102 VAL A N 1
ATOM 841 C CA . VAL A 1 102 ? 11.698 4.064 -9.047 1.00 92.56 102 VAL A CA 1
ATOM 842 C C . VAL A 1 102 ? 11.081 5.073 -8.096 1.00 92.56 102 VAL A C 1
ATOM 844 O O . VAL A 1 102 ? 11.648 5.381 -7.047 1.00 92.56 102 VAL A O 1
ATOM 847 N N . ASN A 1 103 ? 9.888 5.540 -8.436 1.00 92.44 103 ASN A N 1
ATOM 848 C CA . ASN A 1 103 ? 9.098 6.408 -7.586 1.00 9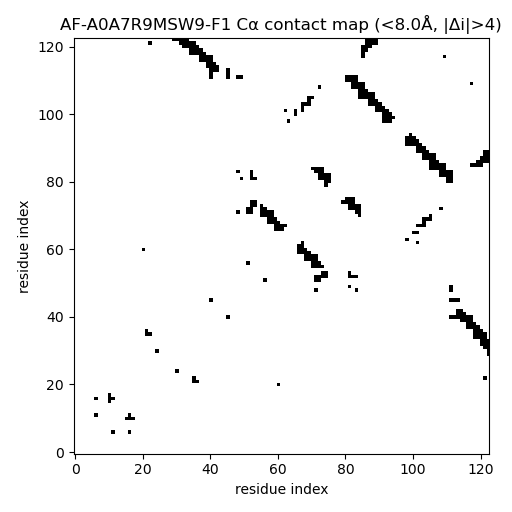2.44 103 ASN A CA 1
ATOM 849 C C . ASN A 1 103 ? 7.860 5.667 -7.076 1.00 92.44 103 ASN A C 1
ATOM 851 O O . ASN A 1 103 ? 7.171 4.994 -7.838 1.00 92.44 103 ASN A O 1
ATOM 855 N N . LEU A 1 104 ? 7.571 5.812 -5.783 1.00 94.06 104 LEU A N 1
ATOM 856 C CA . LEU A 1 104 ? 6.383 5.258 -5.144 1.00 94.06 104 LEU A CA 1
ATOM 857 C C . LEU A 1 104 ? 5.470 6.397 -4.701 1.00 94.06 104 LEU A C 1
ATOM 859 O O . LEU A 1 104 ? 5.814 7.171 -3.808 1.00 94.06 104 LEU A O 1
ATOM 863 N N . THR A 1 105 ? 4.267 6.436 -5.259 1.00 94.31 105 THR A N 1
ATOM 864 C CA . THR A 1 105 ? 3.193 7.315 -4.803 1.00 94.31 105 THR A CA 1
ATOM 865 C C . THR A 1 105 ? 2.177 6.494 -4.015 1.00 94.31 105 THR A C 1
ATOM 867 O O . THR A 1 105 ? 1.674 5.472 -4.480 1.00 94.31 105 THR A O 1
ATOM 870 N N . SER A 1 106 ? 1.892 6.922 -2.785 1.00 92.62 106 SER A N 1
ATOM 871 C CA . SER A 1 106 ? 0.838 6.326 -1.962 1.00 92.62 106 SER A CA 1
ATOM 872 C C . SER A 1 106 ? -0.485 7.016 -2.265 1.00 92.62 106 SER A C 1
ATOM 874 O O . SER A 1 106 ? -0.623 8.223 -2.074 1.00 92.62 106 SER A O 1
ATOM 876 N N . GLU A 1 107 ? -1.453 6.247 -2.745 1.00 93.06 107 GLU A N 1
ATOM 877 C CA . GLU A 1 107 ? -2.765 6.731 -3.155 1.00 93.06 107 GLU A CA 1
ATOM 878 C C . GLU A 1 107 ? -3.880 5.970 -2.422 1.00 93.06 107 GLU A C 1
ATOM 880 O O . GLU A 1 107 ? -3.659 4.940 -1.780 1.00 93.06 107 GLU A O 1
ATOM 885 N N . VAL A 1 108 ? -5.101 6.503 -2.517 1.00 95.00 108 VAL A N 1
ATOM 886 C CA . VAL A 1 108 ? -6.327 5.954 -1.914 1.00 95.00 108 VAL A CA 1
ATOM 887 C C . VAL A 1 108 ? -6.240 5.785 -0.392 1.00 95.00 108 VAL A C 1
ATOM 889 O O . VAL A 1 108 ? -5.710 4.807 0.145 1.00 95.00 108 VAL A O 1
ATOM 892 N N . LYS A 1 109 ? -6.864 6.731 0.314 1.00 94.75 109 LY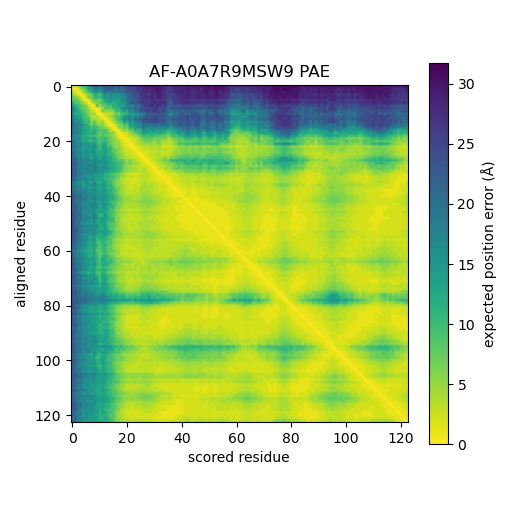S A N 1
ATOM 893 C CA . LYS A 1 109 ? -7.016 6.696 1.770 1.00 94.75 109 LYS A CA 1
ATOM 894 C C . LYS A 1 109 ? -8.232 5.874 2.161 1.00 94.75 109 LYS A C 1
ATOM 896 O O . LYS A 1 109 ? -9.343 6.143 1.704 1.00 94.75 109 LYS A O 1
ATOM 901 N N . VAL A 1 110 ? -8.045 4.930 3.075 1.00 96.56 110 VAL A N 1
ATOM 902 C CA . VAL A 1 110 ? -9.144 4.172 3.679 1.00 96.56 110 VAL A CA 1
ATOM 903 C C . VAL A 1 110 ? -9.161 4.416 5.177 1.00 96.56 110 VAL A C 1
ATOM 905 O O . VAL A 1 110 ? -8.196 4.111 5.874 1.00 96.56 110 VAL A O 1
ATOM 908 N N . LYS A 1 111 ? -10.281 4.951 5.676 1.00 96.56 111 LYS A N 1
ATOM 909 C CA . LYS A 1 111 ? -10.497 5.169 7.111 1.00 96.56 111 LYS A CA 1
ATOM 910 C C . LYS A 1 111 ? -10.453 3.839 7.861 1.00 96.56 111 LYS A C 1
ATOM 912 O O . LYS A 1 111 ? -11.121 2.886 7.439 1.00 96.56 111 LYS A O 1
ATOM 917 N N . LEU A 1 112 ? -9.687 3.804 8.948 1.00 96.75 112 LEU A N 1
ATOM 918 C CA . LEU A 1 112 ? -9.570 2.670 9.858 1.00 96.75 112 LEU A CA 1
ATOM 919 C C . LEU A 1 112 ? -10.831 2.554 10.719 1.00 96.75 112 LEU A C 1
ATOM 921 O O . LEU A 1 112 ? -11.101 3.403 11.566 1.00 96.75 112 LEU A O 1
ATOM 925 N N . GLU A 1 113 ? -11.604 1.493 10.493 1.00 95.62 113 GLU A N 1
ATOM 926 C CA . GLU A 1 113 ? -12.876 1.231 11.171 1.00 95.62 113 GLU A CA 1
ATOM 927 C C . GLU A 1 113 ? -12.976 -0.257 11.555 1.00 95.62 113 GLU A C 1
ATOM 929 O O . GLU A 1 113 ? -12.461 -1.112 10.823 1.00 95.62 113 GLU A O 1
ATOM 934 N N . PRO A 1 114 ? -13.649 -0.600 12.671 1.00 95.56 114 PRO A N 1
ATOM 935 C CA . PRO A 1 114 ? -13.823 -1.990 13.084 1.00 95.56 114 PRO A CA 1
ATOM 936 C C . PRO A 1 114 ? -14.520 -2.841 12.020 1.00 95.56 114 PRO A C 1
ATOM 938 O O . PRO A 1 114 ? -15.498 -2.416 11.408 1.00 95.56 114 PRO A O 1
ATOM 941 N N . ASN A 1 115 ? -14.054 -4.079 11.847 1.00 94.25 115 ASN A N 1
ATOM 942 C CA . ASN A 1 115 ? -14.612 -5.081 10.935 1.00 94.25 115 ASN A CA 1
ATOM 943 C C . ASN A 1 115 ? -14.610 -4.689 9.448 1.00 94.25 115 ASN A C 1
ATOM 945 O O . ASN A 1 115 ? -15.292 -5.322 8.637 1.00 94.25 115 ASN A O 1
ATOM 949 N N . LYS A 1 116 ? -13.819 -3.688 9.060 1.00 95.25 116 LYS A N 1
ATOM 950 C CA . LYS A 1 116 ? -13.643 -3.327 7.655 1.00 95.25 116 LYS A CA 1
ATOM 951 C C . LYS A 1 116 ? -12.688 -4.293 6.966 1.00 95.25 116 LYS A C 1
ATOM 953 O O . LYS A 1 116 ? -11.656 -4.665 7.523 1.00 95.25 116 LYS A O 1
ATOM 958 N N . LYS A 1 117 ? -13.017 -4.671 5.735 1.00 96.62 117 LYS A N 1
ATOM 959 C CA . LYS A 1 117 ? -12.105 -5.398 4.854 1.00 96.62 117 LYS A CA 1
ATOM 960 C C . LYS A 1 117 ? -11.374 -4.392 3.972 1.00 96.62 117 LYS A C 1
ATOM 962 O O . LYS A 1 117 ? -12.021 -3.608 3.282 1.00 96.62 117 LYS A O 1
ATOM 967 N N . ILE A 1 118 ? -10.048 -4.402 4.017 1.00 96.69 118 ILE A N 1
ATOM 968 C CA . ILE A 1 118 ? -9.192 -3.507 3.238 1.00 96.69 118 ILE A CA 1
ATOM 969 C C . ILE A 1 118 ? -8.431 -4.338 2.215 1.00 96.69 118 ILE A C 1
ATOM 971 O O . ILE A 1 118 ? -7.722 -5.271 2.584 1.00 96.69 118 ILE A O 1
ATOM 975 N N . ALA A 1 119 ? -8.587 -3.996 0.940 1.00 96.25 119 ALA A N 1
ATOM 976 C CA . ALA A 1 119 ? -7.781 -4.541 -0.140 1.00 96.25 119 ALA A CA 1
ATOM 977 C C . ALA A 1 119 ? -6.631 -3.580 -0.434 1.00 96.25 119 ALA A C 1
ATOM 979 O O . ALA A 1 119 ? -6.852 -2.376 -0.575 1.00 96.25 119 ALA A O 1
ATOM 980 N N . PHE A 1 120 ? -5.421 -4.117 -0.533 1.00 95.81 120 PHE A N 1
ATOM 981 C CA . PHE A 1 120 ? -4.259 -3.370 -0.977 1.00 95.81 120 PHE A CA 1
ATOM 982 C C . PHE A 1 120 ? -3.997 -3.669 -2.444 1.00 95.81 120 PHE A C 1
ATOM 984 O O . PHE A 1 120 ? -4.045 -4.821 -2.886 1.00 95.81 120 PHE A O 1
ATOM 991 N N . THR A 1 121 ? -3.727 -2.612 -3.197 1.00 96.31 121 THR A N 1
ATOM 992 C CA . THR A 1 121 ? -3.537 -2.675 -4.643 1.00 96.31 121 THR A CA 1
ATOM 993 C C . THR A 1 121 ? -2.242 -1.991 -5.045 1.00 96.31 121 THR A C 1
ATOM 995 O O . THR A 1 121 ? -1.721 -1.149 -4.311 1.00 96.31 121 THR A O 1
ATOM 998 N N .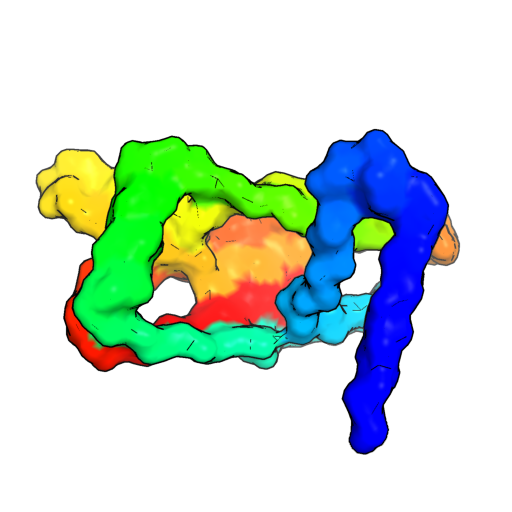 TYR A 1 122 ? -1.742 -2.343 -6.220 1.00 95.38 122 TYR A N 1
ATOM 999 C CA . TYR A 1 122 ? -0.619 -1.675 -6.859 1.00 95.38 122 TYR A CA 1
ATOM 1000 C C . TYR A 1 122 ? -0.901 -1.439 -8.341 1.00 95.38 122 TYR A C 1
ATOM 1002 O O . TYR A 1 122 ? -1.754 -2.124 -8.915 1.00 95.38 122 TYR A O 1
ATOM 1010 N N . GLU A 1 123 ? -0.204 -0.476 -8.928 1.00 93.62 123 GLU A N 1
ATOM 1011 C CA . GLU A 1 123 ? -0.065 -0.290 -10.376 1.00 93.62 123 GLU A CA 1
ATOM 1012 C C . GLU A 1 123 ? 1.340 0.205 -10.721 1.00 93.62 123 GLU A C 1
ATOM 1014 O O . GLU A 1 123 ? 1.927 0.910 -9.866 1.00 93.62 123 GLU A O 1
#

Radius of gyration: 16.59 Å; Cα contacts (8 Å, |Δi|>4): 203; chains: 1; bounding box: 40×46×40 Å

Sequence (123 aa):
GISHYHETLGEALQGVELEFSGLNIDFKANVGQTPYCEVQLNEEKLQEFIYAVKNYYWYQMYIDDMPIWGIVGEVDENDNSYYLWTHKKLDIGYNGNRIVDVNLTSEVKVKLEPNKKIAFTYE